Protein AF-A0A3M1MJU6-F1 (afdb_monomer)

Solvent-accessible surface area (backbone atoms only — not comparable to full-atom values): 4365 Å² total; per-residue (Å²): 132,92,78,85,88,79,45,61,39,20,86,45,42,81,73,24,43,82,43,99,71,77,53,80,50,75,60,20,40,68,72,46,42,55,66,50,64,94,81,41,62,44,62,97,44,27,73,89,85,78,61,66,71,58,50,53,50,42,38,74,76,67,44,99,66,71,96,77

Radius of gyration: 13.04 Å; Cα contacts (8 Å, |Δi|>4): 86; chains: 1; bounding box: 25×27×30 Å

Secondary structure (DSSP, 8-state):
------EEE-BSSSS-EEES---EETTEETT-B-S-TTTS-SGGGS-----HHHHHHHHHTT------

Sequence (68 aa):
MAHIAQINLSNGGVPKHPVPQARLTPLGLAGDTQAHPKIHGGPERAICLYALEKLLALQAEGHPVFPG

Structure (mmCIF, N/CA/C/O backbone):
data_AF-A0A3M1MJU6-F1
#
_entry.id   AF-A0A3M1MJU6-F1
#
loop_
_atom_site.group_PDB
_atom_site.id
_atom_site.type_symbol
_atom_site.label_atom_id
_atom_site.label_alt_id
_atom_site.label_comp_id
_atom_site.label_asym_id
_atom_site.label_entity_id
_atom_site.label_seq_id
_atom_site.pdbx_PDB_ins_code
_atom_site.Cartn_x
_atom_site.Cartn_y
_atom_site.Cartn_z
_atom_site.occupancy
_atom_site.B_iso_or_equiv
_atom_site.auth_seq_id
_atom_site.auth_comp_id
_atom_site.auth_asym_id
_atom_site.auth_atom_id
_atom_site.pdbx_PDB_model_num
ATOM 1 N N . MET A 1 1 ? -5.326 -15.416 13.495 1.00 87.4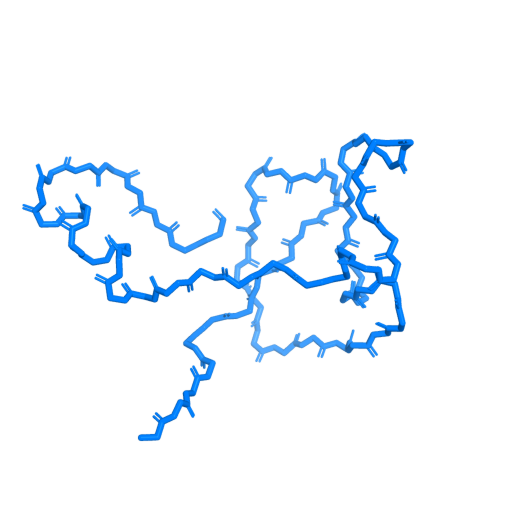4 1 MET A N 1
ATOM 2 C CA . MET A 1 1 ? -4.642 -15.700 12.213 1.00 87.44 1 MET A CA 1
ATOM 3 C C . MET A 1 1 ? -4.493 -14.396 11.456 1.00 87.44 1 MET A C 1
ATOM 5 O O . MET A 1 1 ? -5.375 -13.553 11.576 1.00 87.44 1 MET A O 1
ATOM 9 N N . ALA A 1 2 ? -3.404 -14.222 10.709 1.00 93.00 2 ALA A N 1
ATOM 10 C CA . ALA A 1 2 ? -3.274 -13.082 9.808 1.00 93.00 2 ALA A CA 1
ATOM 11 C C . ALA A 1 2 ? -4.248 -13.231 8.629 1.00 93.00 2 ALA A C 1
ATOM 13 O O . ALA A 1 2 ? -4.473 -14.342 8.150 1.00 93.00 2 ALA A O 1
ATOM 14 N N . HIS A 1 3 ? -4.820 -12.118 8.178 1.00 96.31 3 HIS A N 1
ATOM 15 C CA . HIS A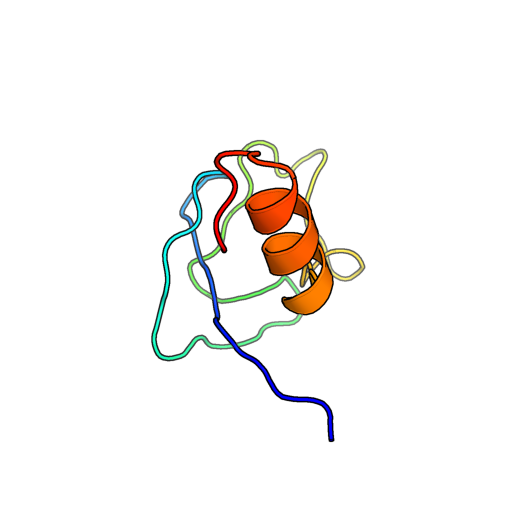 1 3 ? -5.667 -12.054 6.991 1.00 96.31 3 HIS A CA 1
ATOM 16 C C . HIS A 1 3 ? -5.412 -10.738 6.250 1.00 96.31 3 HIS A C 1
ATOM 18 O O . HIS A 1 3 ? -4.923 -9.771 6.834 1.00 96.31 3 HIS A O 1
ATOM 24 N N . ILE A 1 4 ? -5.730 -10.706 4.959 1.00 97.06 4 ILE A N 1
ATOM 25 C CA . ILE A 1 4 ? -5.657 -9.488 4.150 1.00 97.06 4 ILE A CA 1
ATOM 26 C C . ILE A 1 4 ? -6.983 -8.747 4.322 1.00 97.06 4 ILE A C 1
ATOM 28 O O . ILE A 1 4 ? -8.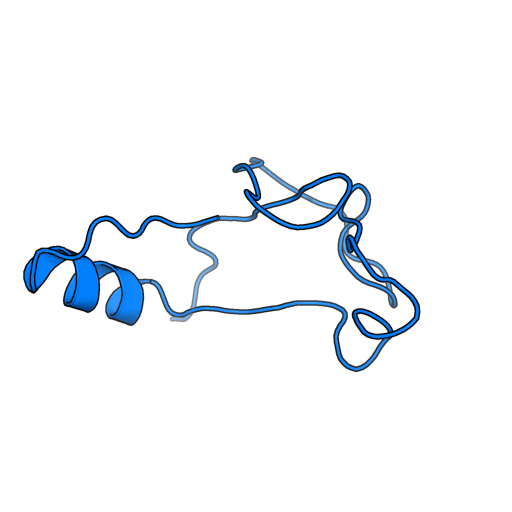021 -9.267 3.921 1.00 97.06 4 ILE A O 1
ATOM 32 N N . ALA A 1 5 ? -6.952 -7.554 4.916 1.00 97.50 5 ALA A N 1
ATOM 33 C CA . ALA A 1 5 ? -8.154 -6.739 5.102 1.00 97.50 5 ALA A CA 1
ATOM 34 C C . ALA A 1 5 ? -8.589 -6.017 3.813 1.00 97.50 5 ALA A C 1
ATOM 36 O O . ALA A 1 5 ? -9.778 -5.930 3.525 1.00 97.50 5 ALA A O 1
ATOM 37 N N . GLN A 1 6 ? -7.631 -5.506 3.032 1.00 98.06 6 GLN A N 1
ATOM 38 C CA . GLN A 1 6 ? -7.886 -4.789 1.781 1.00 98.06 6 GLN A CA 1
ATOM 39 C C . GLN A 1 6 ? -6.672 -4.886 0.853 1.00 98.06 6 GLN A C 1
ATOM 41 O O . GLN A 1 6 ? -5.529 -4.909 1.312 1.00 98.06 6 GLN A O 1
ATOM 46 N N . ILE A 1 7 ? -6.923 -4.916 -0.454 1.00 98.44 7 ILE A N 1
ATOM 47 C CA . ILE A 1 7 ? -5.902 -4.810 -1.499 1.00 98.44 7 ILE A CA 1
ATOM 48 C C . ILE A 1 7 ? -6.096 -3.463 -2.183 1.00 98.44 7 ILE A C 1
ATOM 50 O O . ILE A 1 7 ? -7.225 -3.114 -2.519 1.00 98.44 7 ILE A O 1
ATOM 54 N N . ASN A 1 8 ? -5.010 -2.724 -2.401 1.00 98.31 8 ASN A N 1
ATOM 55 C CA . ASN A 1 8 ? -5.060 -1.400 -3.010 1.00 98.31 8 ASN A CA 1
ATOM 56 C C . ASN A 1 8 ? -4.106 -1.302 -4.198 1.00 98.31 8 ASN A C 1
ATOM 58 O O . ASN A 1 8 ? -2.965 -1.753 -4.097 1.00 98.31 8 ASN A O 1
ATOM 62 N N . LEU A 1 9 ? -4.564 -0.686 -5.291 1.00 98.25 9 LEU A N 1
ATOM 63 C CA . LEU A 1 9 ? -3.768 -0.423 -6.494 1.00 98.25 9 LEU A CA 1
ATOM 64 C C . LEU A 1 9 ? -3.865 1.049 -6.898 1.00 98.25 9 LEU A C 1
ATOM 66 O O . LEU A 1 9 ? -4.860 1.720 -6.624 1.00 98.25 9 LEU A O 1
ATOM 70 N N . SER A 1 10 ? -2.866 1.536 -7.619 1.00 97.38 10 SER A N 1
ATOM 71 C CA . SER A 1 10 ? -2.920 2.807 -8.341 1.00 97.38 10 SER A CA 1
ATOM 72 C C . SER A 1 10 ? -2.101 2.743 -9.621 1.00 97.38 10 SER A C 1
ATOM 74 O O . SER A 1 10 ? -1.137 1.995 -9.713 1.00 97.38 10 SER A O 1
ATOM 76 N N . ASN A 1 11 ? -2.417 3.600 -10.590 1.00 95.19 11 ASN A N 1
ATOM 77 C CA . ASN A 1 11 ? -1.595 3.759 -11.786 1.00 95.19 11 ASN A CA 1
ATOM 78 C C . ASN A 1 11 ? -0.704 5.013 -11.700 1.00 95.19 11 ASN A C 1
ATOM 80 O O . ASN A 1 11 ? -0.807 5.902 -12.544 1.00 95.19 11 ASN A O 1
ATOM 84 N N . GLY A 1 12 ? 0.132 5.111 -10.658 1.00 90.94 12 GLY A N 1
ATOM 85 C CA . GLY A 1 12 ? 1.158 6.156 -10.592 1.00 90.94 12 GLY A CA 1
ATOM 86 C C . GLY A 1 12 ? 1.468 6.714 -9.207 1.00 90.94 12 GLY A C 1
ATOM 87 O O . GLY A 1 12 ? 1.921 7.849 -9.136 1.00 90.94 12 GLY A O 1
ATOM 88 N N . GLY A 1 13 ? 1.249 5.972 -8.112 1.00 92.25 13 GLY A N 1
ATOM 89 C CA . GLY A 1 13 ? 1.585 6.425 -6.750 1.00 92.25 13 GLY A CA 1
ATOM 90 C C . GLY A 1 13 ? 0.414 6.408 -5.768 1.00 92.25 13 GLY A C 1
ATOM 91 O O . GLY A 1 13 ? -0.172 5.359 -5.535 1.00 92.25 13 GLY A O 1
ATOM 92 N N . VAL A 1 14 ? 0.099 7.535 -5.138 1.00 93.31 14 VAL A N 1
ATOM 93 C CA . VAL A 1 14 ? -1.032 7.674 -4.201 1.00 93.31 14 VAL A CA 1
ATOM 94 C C . VAL A 1 14 ? -2.059 8.673 -4.751 1.00 93.31 14 VAL A C 1
ATOM 96 O O . VAL A 1 14 ? -1.659 9.566 -5.503 1.00 93.31 14 VAL A O 1
ATOM 99 N N . PRO A 1 15 ? -3.352 8.564 -4.387 1.00 94.81 15 PRO A N 1
ATOM 100 C CA . PRO A 1 15 ? -3.950 7.538 -3.517 1.00 94.81 15 PRO A CA 1
ATOM 101 C C . PRO A 1 15 ? -4.048 6.168 -4.206 1.00 94.81 15 PRO A C 1
ATOM 103 O O . PRO A 1 15 ? -4.192 6.096 -5.428 1.00 94.81 15 PRO A O 1
ATOM 106 N N . LYS A 1 16 ? -3.968 5.073 -3.437 1.00 97.69 16 LYS A N 1
ATOM 107 C CA . LYS A 1 16 ? -4.344 3.745 -3.941 1.00 97.69 16 LYS A CA 1
ATOM 108 C C . LYS A 1 16 ? -5.809 3.467 -3.623 1.00 97.69 16 LYS A C 1
ATOM 110 O O . LYS A 1 16 ? -6.335 3.907 -2.608 1.00 97.69 16 LYS A O 1
ATOM 115 N N . HIS A 1 17 ? -6.475 2.741 -4.512 1.00 97.62 17 HIS A N 1
ATOM 116 C CA . HIS A 1 17 ? -7.902 2.453 -4.412 1.00 97.62 17 HIS A CA 1
ATOM 117 C C . HIS A 1 17 ? -8.159 0.967 -4.160 1.00 97.62 17 HIS A C 1
ATOM 119 O O . HIS A 1 17 ? -7.417 0.130 -4.689 1.00 97.62 17 HIS A O 1
ATOM 125 N N . PRO A 1 18 ? -9.213 0.630 -3.392 1.00 98.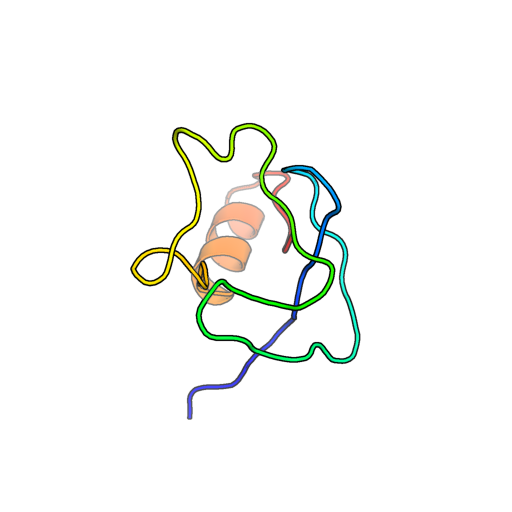12 18 PRO A N 1
ATOM 126 C CA . PRO A 1 18 ? -9.539 -0.747 -3.068 1.00 98.12 18 PRO A CA 1
ATOM 127 C C . PRO A 1 18 ? -9.907 -1.546 -4.315 1.00 98.12 18 PRO A C 1
ATOM 129 O O . PRO A 1 18 ? -10.675 -1.088 -5.163 1.00 98.12 18 PRO A O 1
ATOM 132 N N . VAL A 1 19 ? -9.417 -2.781 -4.380 1.00 98.19 19 VAL A N 1
ATOM 133 C CA . VAL A 1 19 ? -9.840 -3.777 -5.367 1.00 98.19 19 VAL A CA 1
ATOM 134 C C . VAL A 1 19 ? -10.217 -5.086 -4.672 1.00 98.19 19 VAL A C 1
ATOM 136 O O . VAL A 1 19 ? -9.591 -5.453 -3.677 1.00 98.19 19 VAL A O 1
ATOM 139 N N . PRO A 1 20 ? -11.214 -5.829 -5.186 1.00 97.62 20 PRO A N 1
ATOM 140 C CA . PRO A 1 20 ? -11.633 -7.094 -4.579 1.00 97.62 20 PRO A CA 1
ATOM 141 C C . PRO A 1 20 ? -10.574 -8.196 -4.722 1.00 97.62 20 PRO A C 1
ATOM 143 O O . PRO A 1 20 ? -10.530 -9.128 -3.926 1.00 97.62 20 PRO A O 1
ATOM 146 N N . GLN A 1 21 ? -9.723 -8.100 -5.746 1.00 97.88 21 GLN A N 1
ATOM 147 C CA . GLN A 1 21 ? -8.641 -9.039 -6.018 1.00 97.88 21 GLN A CA 1
ATOM 148 C C . GLN A 1 21 ? -7.571 -8.385 -6.894 1.00 97.88 21 GLN A C 1
ATOM 150 O O . GLN A 1 21 ? -7.866 -7.481 -7.677 1.00 97.88 21 GLN A O 1
ATOM 155 N N . ALA A 1 22 ? -6.341 -8.890 -6.815 1.00 97.94 22 ALA A N 1
ATOM 156 C CA . ALA A 1 22 ? -5.248 -8.501 -7.698 1.00 97.94 22 ALA A CA 1
ATOM 157 C C . ALA A 1 22 ? -4.346 -9.700 -8.010 1.00 97.94 22 ALA A C 1
ATOM 159 O O . ALA A 1 22 ? -4.255 -10.653 -7.235 1.00 97.94 22 ALA A O 1
ATOM 160 N N . ARG A 1 23 ? -3.653 -9.643 -9.150 1.00 98.31 23 ARG A N 1
ATOM 161 C CA . ARG A 1 23 ? -2.660 -10.650 -9.538 1.00 98.31 23 ARG A CA 1
ATOM 162 C C . ARG A 1 23 ? -1.279 -10.230 -9.044 1.00 98.31 23 ARG A C 1
ATOM 164 O O . ARG A 1 23 ? -0.789 -9.185 -9.459 1.00 98.31 23 ARG A O 1
ATOM 171 N N . LEU A 1 24 ? -0.642 -11.066 -8.226 1.00 97.75 24 LEU A N 1
ATOM 172 C CA . LEU A 1 24 ? 0.747 -10.879 -7.808 1.00 97.75 24 LEU A CA 1
ATOM 173 C C . LEU A 1 24 ? 1.724 -11.295 -8.915 1.00 97.75 24 LEU A C 1
ATOM 175 O O . LEU A 1 24 ? 1.541 -12.316 -9.577 1.00 97.75 24 LEU A O 1
ATOM 179 N N . THR A 1 25 ? 2.776 -10.502 -9.085 1.00 97.62 25 THR A N 1
ATOM 180 C CA . THR A 1 25 ? 3.922 -10.754 -9.965 1.00 97.62 25 THR A CA 1
ATOM 181 C C . THR A 1 25 ? 5.222 -10.534 -9.179 1.00 97.62 25 THR A C 1
ATOM 183 O O . THR A 1 25 ? 5.179 -9.916 -8.112 1.00 97.62 25 THR A O 1
ATOM 186 N N . PRO A 1 26 ? 6.394 -10.947 -9.700 1.00 97.06 26 PRO A N 1
ATOM 187 C CA . PRO A 1 26 ? 7.679 -10.662 -9.054 1.00 97.06 26 PRO A CA 1
ATOM 188 C C . PRO A 1 26 ? 7.985 -9.168 -8.852 1.00 97.06 26 PRO A C 1
ATOM 190 O O . PRO A 1 26 ? 8.858 -8.836 -8.061 1.00 97.06 26 PRO A O 1
ATOM 193 N N . LEU A 1 27 ? 7.299 -8.268 -9.569 1.00 96.00 27 LEU A N 1
ATOM 194 C CA . LEU A 1 27 ? 7.515 -6.817 -9.492 1.00 96.00 27 LEU A CA 1
ATOM 195 C C . LEU A 1 27 ? 6.392 -6.065 -8.762 1.00 96.00 27 LEU A C 1
ATOM 197 O O . LEU A 1 27 ? 6.457 -4.843 -8.657 1.00 96.00 27 LEU A O 1
ATOM 201 N N . GLY A 1 28 ? 5.380 -6.778 -8.262 1.00 97.06 28 GLY A N 1
ATOM 202 C CA . GLY A 1 28 ? 4.233 -6.206 -7.559 1.00 97.06 28 GLY A CA 1
ATOM 203 C C . GLY A 1 28 ? 2.896 -6.676 -8.116 1.00 97.06 28 GLY A C 1
ATOM 204 O O . GLY A 1 28 ? 2.814 -7.689 -8.817 1.00 97.06 28 GLY A O 1
ATOM 205 N N . LEU A 1 29 ? 1.826 -5.962 -7.780 1.00 97.81 29 LEU A N 1
ATOM 206 C CA . LEU A 1 29 ? 0.479 -6.284 -8.243 1.00 97.81 29 LEU A CA 1
ATOM 207 C C . LEU A 1 29 ? 0.252 -5.754 -9.663 1.00 97.81 29 LEU A C 1
ATOM 209 O O . LEU A 1 29 ? 0.579 -4.612 -9.973 1.00 97.81 29 LEU A O 1
ATOM 213 N N . ALA A 1 30 ? -0.331 -6.575 -10.536 1.00 97.56 30 ALA A N 1
ATOM 214 C CA . ALA A 1 30 ? -0.681 -6.147 -11.885 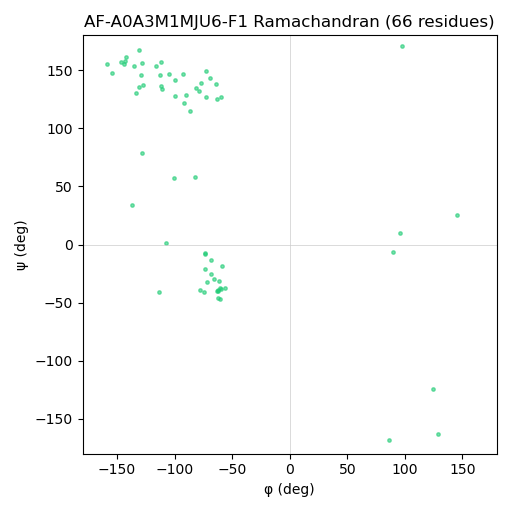1.00 97.56 30 ALA A CA 1
ATOM 215 C C . ALA A 1 30 ? -1.667 -4.967 -11.832 1.00 97.56 30 ALA A C 1
ATOM 217 O O . ALA A 1 30 ? -2.709 -5.061 -11.185 1.00 97.56 30 ALA A O 1
ATOM 218 N N . GLY A 1 31 ? -1.335 -3.875 -12.526 1.00 95.75 31 GLY A N 1
ATOM 219 C CA . GLY A 1 31 ? -2.102 -2.627 -12.493 1.00 95.75 31 GLY A CA 1
ATOM 220 C C . GLY A 1 31 ? -1.676 -1.642 -11.399 1.00 95.75 31 GLY A C 1
ATOM 221 O O . GLY A 1 31 ? -2.157 -0.514 -11.424 1.00 95.75 31 GLY A O 1
ATOM 222 N N . ASP A 1 32 ? -0.765 -2.025 -10.492 1.00 97.75 32 ASP A N 1
ATOM 223 C CA . ASP A 1 32 ? -0.116 -1.099 -9.559 1.00 97.75 32 ASP A CA 1
ATOM 224 C C . ASP A 1 32 ? 1.178 -0.528 -10.150 1.00 97.75 32 ASP A C 1
ATOM 226 O O . ASP A 1 32 ? 2.056 -1.277 -10.584 1.00 97.75 32 ASP A O 1
ATOM 230 N N . THR A 1 33 ? 1.332 0.794 -10.148 1.00 95.56 33 THR A N 1
ATOM 231 C CA . THR A 1 33 ? 2.546 1.475 -10.612 1.00 95.56 33 THR A CA 1
ATOM 232 C C . THR A 1 33 ? 2.971 2.585 -9.652 1.00 95.56 33 THR A C 1
ATOM 234 O O . THR A 1 33 ? 2.173 3.158 -8.906 1.00 95.56 33 THR A O 1
ATOM 237 N N . GLN A 1 34 ? 4.274 2.879 -9.653 1.00 95.50 34 GLN A N 1
ATOM 238 C CA . GLN A 1 34 ? 4.883 3.886 -8.783 1.00 95.50 34 GLN A CA 1
ATOM 239 C C . GLN A 1 34 ? 5.101 5.193 -9.552 1.00 95.50 34 GLN A C 1
ATOM 241 O O . GLN A 1 34 ? 5.550 5.154 -10.696 1.00 95.50 34 GLN A O 1
ATOM 246 N N . ALA A 1 35 ? 4.876 6.345 -8.907 1.00 95.88 35 ALA A N 1
ATOM 247 C CA . ALA A 1 35 ? 5.108 7.673 -9.500 1.00 95.88 35 ALA A CA 1
ATOM 248 C C . ALA A 1 35 ? 6.554 7.860 -9.998 1.00 95.88 35 ALA A C 1
ATOM 250 O O . ALA A 1 35 ? 6.812 8.490 -11.023 1.00 95.88 35 ALA A O 1
ATOM 251 N N . HIS A 1 36 ? 7.514 7.300 -9.253 1.00 94.94 36 HIS A N 1
ATOM 252 C CA . HIS A 1 36 ? 8.946 7.446 -9.504 1.00 94.94 36 HIS A CA 1
ATOM 253 C C . HIS A 1 36 ? 9.630 6.068 -9.554 1.00 94.94 36 HIS A C 1
ATOM 255 O O . HIS A 1 36 ? 10.280 5.667 -8.586 1.00 94.94 36 HIS A O 1
ATOM 261 N N . PRO A 1 37 ? 9.531 5.325 -10.674 1.00 92.31 37 PRO A N 1
ATOM 262 C CA . PRO A 1 37 ? 10.017 3.941 -10.774 1.00 92.31 37 PRO A CA 1
ATOM 263 C C . PRO A 1 37 ? 11.549 3.806 -10.729 1.00 92.31 37 PRO A C 1
ATOM 265 O O . PRO A 1 37 ? 12.072 2.716 -10.535 1.00 92.31 37 PRO A O 1
ATOM 268 N N . LYS A 1 38 ? 12.292 4.913 -10.877 1.00 93.25 38 LYS A N 1
ATOM 269 C CA . LYS A 1 38 ? 13.752 4.933 -10.666 1.00 93.25 38 LYS A CA 1
ATOM 270 C C . LYS A 1 38 ? 14.134 4.848 -9.184 1.00 93.25 38 LYS A C 1
ATOM 272 O O . LYS A 1 38 ? 15.267 4.508 -8.868 1.00 93.25 38 LYS A O 1
ATOM 277 N N . ILE A 1 39 ? 13.204 5.197 -8.293 1.00 93.94 39 ILE A N 1
ATOM 278 C CA . ILE A 1 39 ? 13.426 5.302 -6.846 1.00 93.94 39 ILE A CA 1
ATOM 279 C C . ILE A 1 39 ? 12.629 4.225 -6.112 1.00 93.94 39 ILE A C 1
ATOM 281 O O . ILE A 1 39 ? 13.156 3.617 -5.185 1.00 93.94 39 ILE A O 1
ATOM 285 N N . HIS A 1 40 ? 11.390 3.961 -6.534 1.00 94.25 40 HIS A N 1
ATOM 286 C C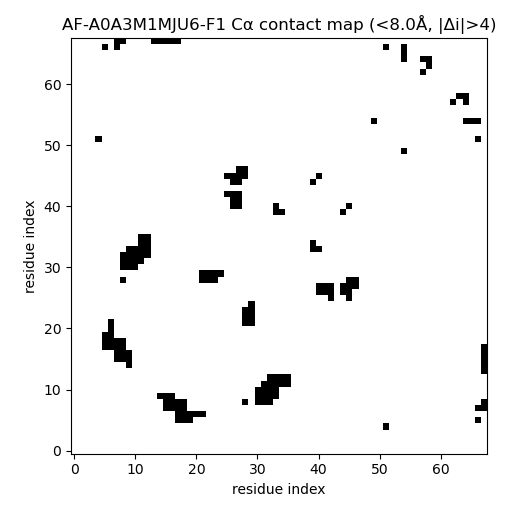A . HIS A 1 40 ? 10.449 3.044 -5.888 1.00 94.25 40 HIS A CA 1
ATOM 287 C C . HIS A 1 40 ? 10.166 1.797 -6.736 1.00 94.25 40 HIS A C 1
ATOM 289 O O . HIS A 1 40 ? 10.295 1.822 -7.956 1.00 94.25 40 HIS A O 1
ATOM 295 N N . GLY A 1 41 ? 9.728 0.720 -6.078 1.00 93.38 41 GLY A N 1
ATOM 296 C CA . GLY A 1 41 ? 9.427 -0.568 -6.710 1.00 93.38 41 GLY A CA 1
ATOM 297 C C . GLY A 1 41 ? 10.644 -1.490 -6.854 1.00 93.38 41 GLY A C 1
ATOM 298 O O . GLY A 1 41 ? 11.703 -1.255 -6.260 1.00 93.38 41 GLY A O 1
ATOM 299 N N . GLY A 1 42 ? 10.479 -2.554 -7.639 1.00 94.88 42 GLY A N 1
ATOM 300 C CA . GLY A 1 42 ? 11.449 -3.645 -7.781 1.00 94.88 42 GLY A CA 1
ATOM 301 C C . GLY A 1 42 ? 11.117 -4.854 -6.896 1.00 94.88 42 GLY A C 1
ATOM 302 O O . GLY A 1 42 ? 10.230 -4.757 -6.049 1.00 94.88 42 GLY A O 1
ATOM 303 N N . PRO A 1 43 ? 11.814 -5.989 -7.078 1.00 95.88 43 PRO A N 1
ATOM 304 C CA . PRO A 1 43 ? 11.466 -7.258 -6.428 1.00 95.88 43 PRO A CA 1
ATOM 305 C C . PRO A 1 43 ? 11.486 -7.185 -4.893 1.00 95.88 43 PRO A C 1
ATOM 307 O O . PRO A 1 43 ? 10.576 -7.686 -4.243 1.00 95.88 43 PRO A O 1
ATOM 310 N N . GLU A 1 44 ? 12.441 -6.453 -4.316 1.00 95.81 44 GLU A N 1
ATOM 311 C CA . GLU A 1 44 ? 12.553 -6.240 -2.861 1.00 95.81 44 GLU A CA 1
ATOM 312 C C . GLU A 1 44 ? 11.499 -5.268 -2.292 1.00 95.81 44 GLU A C 1
ATOM 314 O O . GLU A 1 44 ? 11.405 -5.062 -1.085 1.00 95.81 44 GLU A O 1
ATOM 319 N N . ARG A 1 45 ? 10.723 -4.606 -3.160 1.00 96.00 45 ARG A N 1
ATOM 320 C CA . ARG A 1 45 ? 9.711 -3.594 -2.805 1.00 96.00 45 ARG A CA 1
ATOM 321 C C . ARG A 1 45 ? 8.430 -3.798 -3.617 1.00 96.00 45 ARG A C 1
ATOM 323 O O . ARG A 1 45 ? 7.774 -2.833 -4.005 1.00 96.00 45 ARG A O 1
ATOM 330 N N . ALA A 1 46 ? 8.113 -5.060 -3.906 1.00 96.38 46 ALA A N 1
ATOM 331 C CA . ALA A 1 46 ? 6.979 -5.451 -4.737 1.00 96.38 46 ALA A CA 1
ATOM 332 C C . ALA A 1 46 ? 5.632 -5.239 -4.026 1.00 96.38 46 ALA A C 1
ATOM 334 O O . ALA A 1 46 ? 4.634 -4.928 -4.673 1.00 96.38 46 ALA A O 1
ATOM 335 N N . ILE A 1 47 ? 5.599 -5.400 -2.697 1.00 96.50 47 ILE A N 1
ATOM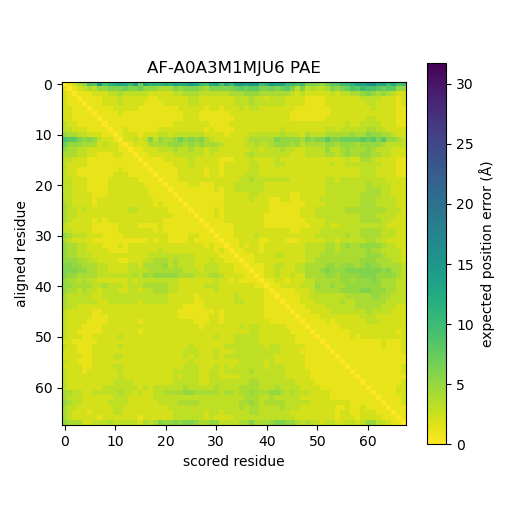 336 C CA . ILE A 1 47 ? 4.396 -5.259 -1.870 1.00 96.50 47 ILE A CA 1
ATOM 337 C C . ILE A 1 47 ? 4.713 -4.404 -0.643 1.00 96.50 47 ILE A C 1
ATOM 339 O O . ILE A 1 47 ? 5.671 -4.672 0.077 1.00 96.50 47 ILE A O 1
ATOM 343 N N . CYS A 1 48 ? 3.877 -3.396 -0.391 1.00 95.69 48 CYS A N 1
ATOM 344 C CA . CYS A 1 48 ? 3.863 -2.646 0.860 1.00 95.69 48 CYS A CA 1
ATOM 345 C C . CYS A 1 48 ? 2.722 -3.172 1.736 1.00 95.69 48 CYS A C 1
ATOM 347 O O . CYS A 1 48 ? 1.582 -3.255 1.280 1.00 95.69 48 CYS A O 1
ATOM 349 N N . LEU A 1 49 ? 3.029 -3.532 2.981 1.00 96.56 49 LEU A N 1
ATOM 350 C CA . LEU A 1 49 ? 2.043 -3.974 3.963 1.00 96.56 49 LEU A CA 1
ATOM 351 C C . LEU A 1 49 ? 1.925 -2.924 5.060 1.00 96.56 49 LEU A C 1
ATOM 353 O O . LEU A 1 49 ? 2.932 -2.440 5.574 1.00 96.56 49 LEU A O 1
ATOM 357 N N . TYR A 1 50 ? 0.693 -2.620 5.451 1.00 97.19 50 TYR A N 1
ATOM 358 C CA . TYR A 1 50 ? 0.414 -1.789 6.612 1.00 97.19 50 TYR A CA 1
ATOM 359 C C . TYR A 1 50 ? -0.628 -2.474 7.492 1.00 97.19 50 TYR A C 1
ATOM 361 O O . TYR A 1 50 ? -1.613 -3.017 6.992 1.00 97.19 50 TYR A O 1
ATOM 369 N N . ALA A 1 51 ? -0.390 -2.479 8.802 1.00 97.25 51 ALA A N 1
ATOM 370 C CA . ALA A 1 51 ? -1.268 -3.133 9.763 1.00 97.25 51 ALA A CA 1
ATOM 371 C C . ALA A 1 51 ? -2.562 -2.328 9.941 1.00 97.25 51 ALA A C 1
ATOM 373 O O . ALA A 1 51 ? -2.517 -1.134 10.254 1.00 97.25 51 ALA A O 1
ATOM 374 N N . LEU A 1 52 ? -3.715 -2.983 9.782 1.00 97.69 52 LEU A N 1
ATOM 375 C CA . LEU A 1 52 ? -5.015 -2.338 9.973 1.00 97.69 52 LEU A CA 1
ATOM 376 C C . LEU A 1 52 ? -5.159 -1.809 11.404 1.00 97.69 52 LEU A C 1
ATOM 378 O O . LEU A 1 52 ? -5.663 -0.711 11.602 1.00 97.69 52 LEU A O 1
ATOM 382 N N . GLU A 1 53 ? -4.641 -2.532 12.397 1.00 97.50 53 GLU A N 1
ATOM 383 C CA . GLU A 1 53 ? -4.692 -2.130 13.803 1.00 97.50 53 GLU A CA 1
ATOM 384 C C . GLU A 1 53 ? -3.964 -0.800 14.046 1.00 97.50 53 GLU A C 1
ATOM 386 O O . GLU A 1 53 ? -4.375 -0.015 14.898 1.00 97.50 53 GLU A O 1
ATOM 391 N N . LYS A 1 54 ? -2.906 -0.511 13.275 1.00 98.00 54 LYS A N 1
ATOM 392 C CA . LYS A 1 54 ? -2.185 0.768 13.348 1.00 98.00 54 LYS A CA 1
ATOM 393 C C . LYS A 1 54 ? -2.967 1.907 12.699 1.00 98.00 54 LYS A C 1
ATOM 395 O O . LYS A 1 54 ? -3.011 2.989 13.272 1.00 98.00 54 LYS A O 1
ATOM 400 N N . LEU A 1 55 ? -3.612 1.662 11.555 1.00 97.62 55 LEU A N 1
ATOM 401 C CA . LEU A 1 55 ? -4.513 2.644 10.937 1.00 97.62 55 LEU A CA 1
ATOM 402 C C . LEU A 1 55 ? -5.672 2.992 11.877 1.00 97.62 55 LEU A C 1
ATOM 404 O O . LEU A 1 55 ? -5.941 4.168 12.091 1.00 97.62 55 LEU A O 1
ATOM 408 N N . LEU A 1 56 ? -6.308 1.984 12.479 1.00 98.19 56 LEU A N 1
ATOM 409 C CA . LEU A 1 56 ? -7.413 2.175 13.421 1.00 98.19 56 LEU A CA 1
ATOM 410 C C . LEU A 1 56 ? -6.979 2.950 14.674 1.00 98.19 56 LEU A C 1
ATOM 412 O O . LEU A 1 56 ? -7.725 3.804 15.145 1.00 98.19 56 LEU A O 1
ATOM 416 N N . ALA A 1 57 ? -5.774 2.695 15.196 1.00 98.69 57 ALA A N 1
ATOM 417 C CA . ALA A 1 57 ? -5.226 3.464 16.315 1.00 98.69 57 ALA A CA 1
ATOM 418 C C . ALA A 1 57 ? -5.034 4.948 15.950 1.00 98.69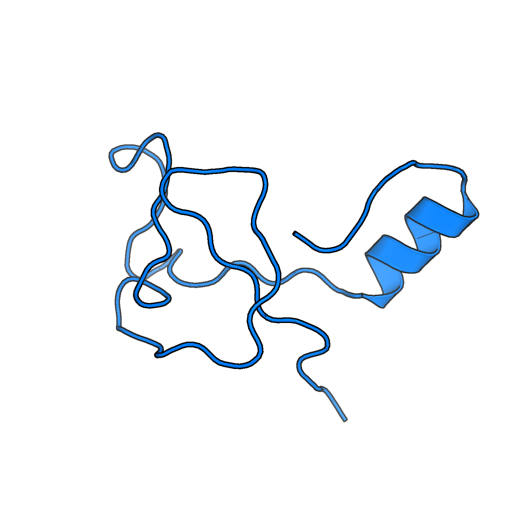 57 ALA A C 1
ATOM 420 O O . ALA A 1 57 ? -5.493 5.818 16.683 1.00 98.69 57 ALA A O 1
ATOM 421 N N . LEU A 1 58 ? -4.455 5.238 14.780 1.00 98.56 58 LEU A N 1
ATOM 422 C CA 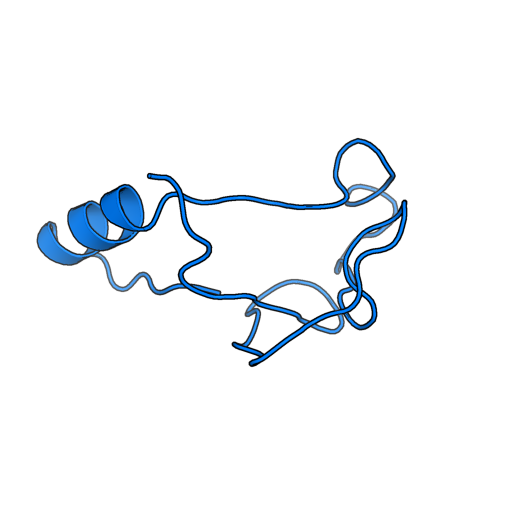. LEU A 1 58 ? -4.297 6.614 14.289 1.00 98.56 58 LEU A CA 1
ATOM 423 C C . LEU A 1 58 ? -5.649 7.311 14.074 1.00 98.56 58 LEU A C 1
ATOM 425 O O . LEU A 1 58 ? -5.805 8.486 14.398 1.00 98.56 58 LEU A O 1
ATOM 429 N N . GLN A 1 59 ? -6.644 6.592 13.555 1.00 98.56 59 GLN A N 1
ATOM 430 C CA . GLN A 1 59 ? -8.003 7.118 13.430 1.00 98.56 59 GLN A CA 1
ATOM 431 C C . GLN A 1 59 ? -8.621 7.431 14.800 1.00 98.56 59 GLN A C 1
ATOM 433 O O . GLN A 1 59 ? -9.266 8.466 14.949 1.00 98.56 59 GLN A O 1
ATOM 438 N N . ALA A 1 60 ? -8.396 6.581 15.809 1.00 98.62 60 ALA A N 1
ATOM 439 C CA . ALA A 1 60 ? -8.860 6.815 17.178 1.00 98.62 60 ALA A CA 1
ATOM 440 C C . ALA A 1 60 ? -8.183 8.032 17.839 1.00 98.62 60 ALA A C 1
ATOM 442 O O . ALA A 1 60 ? -8.806 8.709 18.652 1.00 98.62 60 ALA A O 1
ATOM 443 N N . GLU A 1 61 ? -6.945 8.346 17.452 1.00 98.69 61 GLU A N 1
ATOM 444 C CA . GLU A 1 61 ? -6.238 9.581 17.826 1.00 98.69 61 GLU A CA 1
ATOM 445 C C . GLU A 1 61 ? -6.769 10.830 17.084 1.00 98.69 61 GLU A C 1
ATOM 447 O O . GLU A 1 61 ? -6.400 11.955 17.419 1.00 98.69 61 GLU A O 1
ATOM 452 N N . GLY A 1 62 ? -7.664 10.662 16.103 1.00 98.56 62 GLY A N 1
ATOM 453 C CA . GLY A 1 62 ? -8.282 11.747 15.334 1.00 98.56 62 GLY A CA 1
ATOM 454 C C . GLY A 1 62 ? -7.595 12.061 14.002 1.00 98.56 62 GLY A C 1
ATOM 455 O O . GLY A 1 62 ? -7.927 13.063 13.365 1.00 98.56 62 GLY A O 1
ATOM 456 N N . HIS A 1 63 ? -6.652 11.230 13.548 1.00 98.50 63 HIS A N 1
ATOM 457 C CA . HIS A 1 63 ? -5.985 11.428 12.262 1.00 98.50 63 HIS A CA 1
ATOM 458 C C . HIS A 1 63 ? -6.863 10.954 11.086 1.00 98.50 63 HIS A C 1
ATOM 460 O O . HIS A 1 63 ? -7.350 9.821 11.104 1.00 98.50 63 HIS A O 1
ATOM 466 N N . PRO A 1 64 ? -7.031 11.758 10.015 1.00 96.94 64 PRO A N 1
ATOM 467 C CA . PRO A 1 64 ? -7.883 11.417 8.872 1.00 96.94 64 PRO A CA 1
ATOM 468 C C . PRO A 1 64 ? -7.161 10.492 7.874 1.00 96.94 64 PRO A C 1
ATOM 470 O O . PRO A 1 64 ? -6.978 10.834 6.707 1.00 96.94 64 PRO A O 1
ATOM 473 N N . VAL A 1 65 ? -6.710 9.328 8.343 1.00 96.56 65 VAL A N 1
ATOM 474 C CA . VAL A 1 65 ? -6.017 8.312 7.535 1.00 96.56 65 VAL A CA 1
ATOM 475 C C . VAL A 1 65 ? -6.939 7.138 7.231 1.00 96.56 65 VAL A C 1
ATOM 477 O O . VAL A 1 65 ? -7.787 6.782 8.045 1.00 96.56 65 VAL A O 1
ATOM 480 N N . PHE A 1 66 ? -6.773 6.519 6.063 1.00 95.31 66 PHE A N 1
ATOM 481 C CA . PHE A 1 66 ? -7.604 5.409 5.591 1.00 95.31 66 PHE A CA 1
ATOM 482 C C . PHE A 1 66 ? -6.739 4.387 4.840 1.00 95.31 66 PHE A C 1
ATOM 484 O O . PHE A 1 66 ? -5.627 4.723 4.430 1.00 95.31 66 PHE A O 1
ATOM 491 N N . PRO A 1 67 ? -7.203 3.139 4.656 1.00 96.06 67 PRO A N 1
ATOM 492 C CA . PRO A 1 67 ? -6.494 2.182 3.815 1.00 96.06 67 PRO A CA 1
ATOM 493 C C . PRO A 1 67 ? -6.427 2.651 2.349 1.00 96.06 67 PRO A C 1
ATOM 495 O O . PRO A 1 67 ? -7.476 2.859 1.735 1.00 96.06 67 PRO A O 1
ATOM 498 N N . GLY A 1 68 ? -5.213 2.734 1.787 1.00 93.06 68 GLY A N 1
ATOM 499 C CA . GLY A 1 68 ? -4.965 3.096 0.380 1.00 93.06 68 GLY A CA 1
ATOM 500 C C . GLY A 1 68 ? -4.000 4.258 0.196 1.00 93.06 68 GLY A C 1
ATOM 501 O O . GLY A 1 68 ? -4.261 5.339 0.758 1.00 93.06 68 GLY A O 1
#

Foldseek 3Di:
DDDDPFDFADQEDDDTDTDPDFDADQFATVRHDYNCVVVATGNVRRDDDDDPVVQVVCVVVVDPDDRD

Mean predicted aligned error: 2.46 Å

pLDDT: mean 96.39, std 2.14, range [87.44, 98.69]